Protein AF-A0A971UWF4-F1 (afdb_monomer)

Sequence (155 aa):
MIIDKKTGDIIFSEGQVIKAGMTIDEIKASRVMEFISDGQEEKMDHAFYYLQLVVPNAYGHKVFIALHMYDGIVSSVSMTLGDYYDFYDKGSFNAEEYKRLVTLQRDFLSKVLQEYAVPDETHYDWGHIQMRVDYRDMEELEIIIDYYLEHLYGE

Foldseek 3Di:
DAADQAFRWQADPVGWIDGQFDFLVNCVVTPVVVQFDPPLNVQSVDQFHWTWGWDQDPVRWTKTKTFGDDPRTRFKIKIATVLLVVQVVVVDDDLVSLVVRLVVLQVVVCVRHVHPGDPQWDDGPFFIKHFDADSPPSPDGIIMTGGPVCVVPDD

Mean predicted aligned error: 5.52 Å

Radius of gyration: 15.54 Å; Cα contacts (8 Å, |Δi|>4): 273; chains: 1; bounding box: 40×33×37 Å

Solvent-accessible surface area (backbone atoms only — not comparable to full-atom values): 8787 Å² total; per-residue (Å²): 95,37,43,42,85,86,61,60,25,39,38,41,85,89,68,35,62,52,52,62,60,38,35,54,69,57,44,73,74,35,67,52,55,80,38,52,46,90,79,44,69,74,44,76,80,43,94,77,32,66,42,54,30,67,42,79,44,102,82,76,45,42,34,40,33,33,42,33,38,56,97,58,22,38,38,31,37,39,41,30,54,41,72,55,54,60,48,58,75,65,73,66,91,48,73,69,61,51,52,53,50,53,51,52,52,50,55,49,51,11,57,27,59,72,42,96,72,67,66,58,65,46,80,52,95,52,26,40,37,38,52,48,74,37,86,86,80,67,80,44,71,38,37,39,37,41,46,45,63,66,80,76,68,60,132

Structure (mmCIF, N/CA/C/O backbone):
data_AF-A0A971UWF4-F1
#
_entry.id   AF-A0A971UWF4-F1
#
loop_
_atom_site.group_PDB
_atom_site.id
_atom_site.type_symbol
_atom_site.label_atom_id
_atom_site.label_alt_id
_atom_site.label_comp_id
_atom_site.label_asym_id
_atom_site.label_entity_id
_atom_site.label_seq_id
_atom_site.pdbx_PDB_ins_code
_atom_site.Cartn_x
_atom_site.Cartn_y
_atom_site.Cartn_z
_atom_site.occupancy
_atom_site.B_iso_or_equiv
_atom_site.auth_seq_id
_atom_site.auth_comp_id
_atom_site.auth_asym_id
_atom_site.auth_atom_id
_atom_site.pdbx_PDB_model_num
ATOM 1 N N . MET A 1 1 ? 6.826 3.464 8.244 1.00 89.19 1 MET A N 1
ATOM 2 C CA . MET A 1 1 ? 5.523 2.822 8.006 1.00 89.19 1 MET A CA 1
ATOM 3 C C . MET A 1 1 ? 5.658 1.348 8.323 1.00 89.19 1 MET A C 1
ATOM 5 O O . MET A 1 1 ? 6.682 0.779 7.957 1.00 89.19 1 MET A O 1
ATOM 9 N N . ILE A 1 2 ? 4.676 0.773 9.007 1.00 93.75 2 ILE A N 1
ATOM 10 C CA . ILE A 1 2 ? 4.571 -0.659 9.297 1.00 93.75 2 ILE A CA 1
ATOM 11 C C . ILE A 1 2 ? 3.117 -1.113 9.129 1.00 93.75 2 ILE A C 1
ATOM 13 O O . ILE A 1 2 ? 2.215 -0.280 9.198 1.00 93.75 2 ILE A O 1
ATOM 17 N N . ILE A 1 3 ? 2.903 -2.412 8.939 1.00 94.75 3 ILE A N 1
ATOM 18 C CA . ILE A 1 3 ? 1.584 -3.050 8.958 1.00 94.75 3 ILE A CA 1
ATOM 19 C C . ILE A 1 3 ? 1.496 -3.901 10.225 1.00 94.75 3 ILE A C 1
ATOM 21 O O . ILE A 1 3 ? 2.362 -4.751 10.466 1.00 94.75 3 ILE A O 1
ATOM 25 N N . ASP A 1 4 ? 0.477 -3.677 11.051 1.00 95.12 4 ASP A N 1
ATOM 26 C CA . ASP A 1 4 ? 0.204 -4.547 12.192 1.00 95.12 4 ASP A CA 1
ATOM 27 C C . ASP A 1 4 ? -0.399 -5.865 11.690 1.00 95.12 4 ASP A C 1
ATOM 29 O O . ASP A 1 4 ? -1.520 -5.920 11.191 1.00 95.12 4 ASP A O 1
ATOM 33 N N . LYS A 1 5 ? 0.347 -6.960 11.844 1.00 92.94 5 LYS A N 1
ATOM 34 C CA . LYS A 1 5 ? -0.061 -8.292 11.377 1.00 92.94 5 LYS A CA 1
ATOM 35 C C . LYS A 1 5 ? -1.297 -8.849 12.089 1.00 92.94 5 LYS A C 1
ATOM 37 O O . LYS A 1 5 ? -1.887 -9.803 11.589 1.00 92.94 5 LYS A O 1
ATOM 42 N N . LYS A 1 6 ? -1.679 -8.312 13.249 1.00 92.25 6 LYS A N 1
ATOM 43 C CA . LYS A 1 6 ? -2.862 -8.759 13.998 1.00 92.25 6 LYS A CA 1
ATOM 44 C C . LYS A 1 6 ? -4.134 -8.053 13.559 1.00 92.25 6 LYS A C 1
ATOM 46 O O . LYS A 1 6 ? -5.190 -8.670 13.626 1.00 92.25 6 LYS A O 1
ATOM 51 N N . THR A 1 7 ? -4.042 -6.786 13.165 1.00 92.88 7 THR A N 1
ATOM 52 C CA . THR A 1 7 ? -5.223 -5.958 12.872 1.00 92.88 7 THR A CA 1
ATOM 53 C C . THR A 1 7 ? -5.344 -5.568 11.404 1.00 92.88 7 THR A C 1
ATOM 55 O O . THR A 1 7 ? -6.442 -5.260 10.961 1.00 92.88 7 THR A O 1
ATOM 58 N N . GLY A 1 8 ? -4.247 -5.591 10.645 1.00 93.12 8 GLY A N 1
ATOM 59 C CA . GLY A 1 8 ? -4.197 -5.073 9.278 1.00 93.12 8 GLY A CA 1
ATOM 60 C C . GLY A 1 8 ? -4.051 -3.553 9.203 1.00 93.12 8 GLY A C 1
ATOM 61 O O . GLY A 1 8 ? -4.131 -2.988 8.111 1.00 93.12 8 GLY A O 1
ATOM 62 N N . ASP A 1 9 ? -3.819 -2.891 10.340 1.00 95.06 9 ASP A N 1
ATOM 63 C CA . ASP A 1 9 ? -3.643 -1.444 10.401 1.00 95.06 9 ASP A CA 1
ATOM 64 C C . ASP A 1 9 ? -2.303 -1.024 9.791 1.00 95.06 9 ASP A C 1
ATOM 66 O O . ASP A 1 9 ? -1.256 -1.621 10.057 1.00 95.06 9 ASP A O 1
ATOM 70 N N . ILE A 1 10 ? -2.318 0.067 9.028 1.00 94.69 10 ILE A N 1
ATOM 71 C CA . ILE A 1 10 ? -1.116 0.694 8.476 1.00 94.69 10 ILE A CA 1
ATOM 72 C C . ILE A 1 10 ? -0.735 1.869 9.371 1.00 94.69 10 ILE A C 1
ATOM 74 O O . ILE A 1 10 ? -1.478 2.842 9.495 1.00 94.69 10 ILE A O 1
ATOM 78 N N . ILE A 1 11 ? 0.444 1.790 9.984 1.00 94.12 11 ILE A N 1
ATOM 79 C CA . ILE A 1 11 ? 0.933 2.755 10.972 1.00 94.12 11 ILE A CA 1
ATOM 80 C C . ILE A 1 11 ? 2.100 3.546 10.373 1.00 94.12 11 ILE A C 1
ATOM 82 O O . ILE A 1 11 ? 3.132 2.986 9.980 1.00 94.12 11 ILE A O 1
ATOM 86 N N . PHE A 1 12 ? 1.963 4.8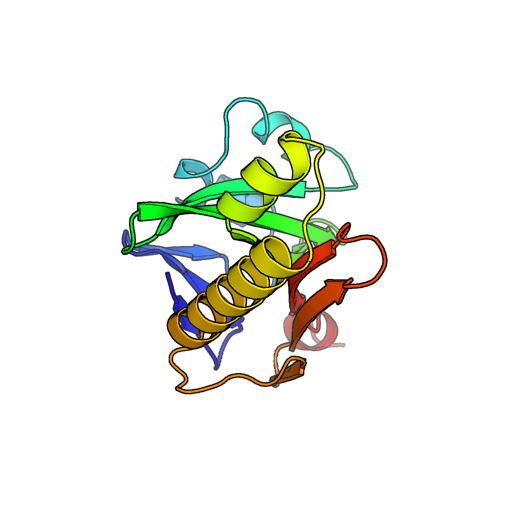68 10.321 1.00 91.25 12 PHE A N 1
ATOM 87 C CA . PHE A 1 12 ? 2.987 5.789 9.826 1.00 91.25 12 PHE A CA 1
ATOM 88 C C . PHE A 1 12 ? 3.931 6.247 10.946 1.00 91.25 12 PHE A C 1
ATOM 90 O O . PHE A 1 12 ? 3.631 6.114 12.130 1.00 91.25 12 PHE A O 1
ATOM 97 N N . SER A 1 13 ? 5.108 6.771 10.582 1.00 85.38 13 SER A N 1
ATOM 98 C CA . SER A 1 13 ? 6.152 7.138 11.557 1.00 85.38 13 SER A CA 1
ATOM 99 C C . SER A 1 13 ? 5.731 8.249 12.519 1.00 85.38 13 SER A C 1
ATOM 101 O O . SER A 1 13 ? 6.131 8.219 13.676 1.00 85.38 13 SER A O 1
ATOM 103 N N . GLU A 1 14 ? 4.889 9.180 12.066 1.00 86.31 14 GLU A N 1
ATOM 104 C CA . GLU A 1 14 ? 4.399 10.308 12.873 1.00 86.31 14 GLU A CA 1
ATOM 105 C C . GLU A 1 14 ? 3.095 9.976 13.630 1.00 86.31 14 GLU A C 1
ATOM 107 O O . GLU A 1 14 ? 2.419 10.865 14.160 1.00 86.31 14 GLU A O 1
ATOM 112 N N . GLY A 1 15 ? 2.734 8.687 13.695 1.00 86.62 15 GLY A N 1
ATOM 113 C CA . GLY A 1 15 ? 1.620 8.168 14.488 1.00 86.62 15 GLY A CA 1
ATOM 114 C C . GLY A 1 15 ? 0.245 8.228 13.819 1.00 86.62 15 GLY A C 1
ATOM 115 O O . GLY A 1 15 ? -0.745 7.903 14.470 1.00 86.62 15 GLY A O 1
ATOM 116 N N . GLN A 1 16 ? 0.146 8.630 12.548 1.00 92.38 16 GLN A N 1
ATOM 117 C CA . GLN A 1 16 ? -1.080 8.439 11.770 1.00 92.38 16 GLN A CA 1
ATOM 118 C C . GLN A 1 16 ? -1.328 6.941 11.560 1.00 92.38 16 GLN A C 1
ATOM 120 O O . GLN A 1 16 ? -0.382 6.159 11.427 1.00 92.38 16 GLN A O 1
ATOM 125 N N . VAL A 1 17 ? -2.599 6.548 11.506 1.00 94.00 17 VAL A N 1
ATOM 126 C CA . VAL A 1 17 ? -3.006 5.150 11.344 1.00 94.00 17 VAL A CA 1
ATOM 127 C C . VAL A 1 17 ? -4.163 5.077 10.360 1.00 94.00 17 VAL A C 1
ATOM 129 O O . VAL A 1 17 ? -5.157 5.778 10.543 1.00 94.00 17 VAL A O 1
ATOM 132 N N . ILE A 1 18 ? -4.038 4.214 9.355 1.00 92.25 18 ILE A N 1
ATOM 133 C CA . ILE A 1 18 ? -5.163 3.759 8.533 1.00 92.25 18 ILE A CA 1
ATOM 134 C C . ILE A 1 18 ? -5.594 2.424 9.114 1.00 92.25 18 ILE A C 1
ATOM 136 O O . ILE A 1 18 ? -4.821 1.466 9.088 1.00 92.25 18 ILE A O 1
ATOM 140 N N . LYS A 1 19 ? -6.796 2.382 9.681 1.00 91.88 19 LYS A N 1
ATOM 141 C CA . LYS A 1 19 ? -7.319 1.151 10.269 1.00 91.88 19 LYS A CA 1
ATOM 142 C C . LYS A 1 19 ? -7.904 0.239 9.197 1.00 91.88 19 LYS A C 1
ATOM 144 O O . LYS A 1 19 ? -8.484 0.731 8.226 1.00 91.88 19 LYS A O 1
ATOM 149 N N . ALA A 1 20 ? -7.813 -1.070 9.397 1.00 87.38 20 ALA A N 1
ATOM 150 C CA . ALA A 1 20 ? -8.605 -2.005 8.602 1.00 87.38 20 ALA A CA 1
ATOM 151 C C . ALA A 1 20 ? -10.103 -1.688 8.781 1.00 87.38 20 ALA A C 1
ATOM 153 O O . ALA A 1 20 ? -10.579 -1.561 9.910 1.00 87.38 20 ALA A O 1
ATOM 154 N N . GLY A 1 21 ? -10.836 -1.502 7.679 1.00 85.88 21 GLY A N 1
ATOM 155 C CA . GLY A 1 21 ? -12.252 -1.117 7.727 1.00 85.88 21 GLY A CA 1
ATOM 156 C C . GLY A 1 21 ? -12.526 0.317 8.191 1.00 85.88 21 GLY A C 1
ATOM 157 O O . GLY A 1 21 ? -13.637 0.611 8.621 1.00 85.88 21 GLY A O 1
ATOM 158 N N . MET A 1 22 ? -11.542 1.218 8.132 1.00 90.44 22 MET A N 1
ATOM 159 C CA . MET A 1 22 ? -11.763 2.629 8.457 1.00 90.44 22 MET A CA 1
ATOM 160 C C . MET A 1 22 ? -12.808 3.250 7.520 1.00 90.44 22 MET A C 1
ATOM 162 O O . MET A 1 22 ? -12.755 3.058 6.304 1.00 90.44 22 MET A O 1
ATOM 166 N N . THR A 1 23 ? -13.746 4.010 8.073 1.00 88.75 23 THR A N 1
ATOM 167 C CA . TH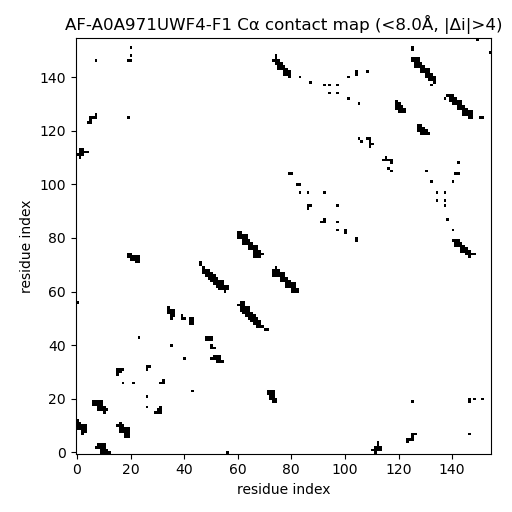R A 1 23 ? -14.772 4.723 7.298 1.00 88.75 23 THR A CA 1
ATOM 168 C C . THR A 1 23 ? -14.248 6.044 6.727 1.00 88.75 23 THR A C 1
ATOM 170 O O . THR A 1 23 ? -13.289 6.622 7.244 1.00 88.75 23 THR A O 1
ATOM 173 N N . ILE A 1 24 ? -14.906 6.577 5.692 1.00 85.44 24 ILE A N 1
ATOM 174 C CA . ILE A 1 24 ? -14.609 7.916 5.143 1.00 85.44 24 ILE A CA 1
ATOM 175 C C . ILE A 1 24 ? -14.643 8.994 6.231 1.00 85.44 24 ILE A C 1
ATOM 177 O O . ILE A 1 24 ? -13.743 9.832 6.288 1.00 85.44 24 ILE A O 1
ATOM 181 N N . ASP A 1 25 ? -15.656 8.975 7.096 1.00 87.31 25 ASP A N 1
ATOM 182 C CA . ASP A 1 25 ? -15.810 9.975 8.155 1.00 87.31 25 ASP A CA 1
ATOM 183 C C . ASP A 1 25 ? -14.675 9.887 9.178 1.00 87.31 25 ASP A C 1
ATOM 185 O O . ASP A 1 25 ? -14.133 10.910 9.603 1.00 87.31 25 ASP A O 1
ATOM 189 N N . GLU A 1 26 ? -14.249 8.671 9.527 1.00 91.44 26 GLU A N 1
ATOM 190 C CA . GLU A 1 26 ? -13.073 8.475 10.369 1.00 91.44 26 GLU A CA 1
ATOM 191 C C . GLU A 1 26 ? -11.801 8.970 9.684 1.00 91.44 26 GLU A C 1
ATOM 193 O O . GLU A 1 26 ? -10.976 9.596 10.349 1.00 91.44 26 GLU A O 1
ATOM 198 N N . ILE A 1 27 ? -11.631 8.737 8.375 1.00 89.44 27 ILE A N 1
ATOM 199 C CA . ILE A 1 27 ? -10.479 9.255 7.620 1.00 89.44 27 ILE A CA 1
ATOM 200 C C . ILE A 1 27 ? -10.472 10.781 7.686 1.00 89.44 27 ILE A C 1
ATOM 202 O O . ILE A 1 27 ? -9.462 11.341 8.116 1.00 89.44 27 ILE A O 1
ATOM 206 N N . LYS A 1 28 ? -11.600 11.430 7.359 1.00 86.94 28 LYS A N 1
ATOM 207 C CA . LYS A 1 28 ? -11.784 12.894 7.397 1.00 86.94 28 LYS A CA 1
ATOM 208 C C . LYS A 1 28 ? -11.498 13.489 8.778 1.00 86.94 28 LYS A C 1
ATOM 210 O O . LYS A 1 28 ? -10.972 14.595 8.875 1.00 86.94 28 LYS A O 1
ATOM 215 N N . ALA A 1 29 ? -11.811 12.759 9.847 1.00 90.81 29 ALA A N 1
ATOM 216 C CA . ALA A 1 29 ? -11.551 13.175 11.224 1.00 90.81 29 ALA A CA 1
ATOM 217 C C . ALA A 1 29 ? -10.136 12.830 11.732 1.00 90.81 29 ALA A C 1
ATOM 219 O O . ALA A 1 29 ? -9.772 13.205 12.850 1.00 90.81 29 ALA A O 1
ATOM 220 N N . SER A 1 30 ? -9.340 12.094 10.954 1.00 91.31 30 SER A N 1
ATOM 221 C CA . SER A 1 30 ? -8.026 11.606 11.365 1.00 91.31 30 SER A CA 1
ATOM 222 C C . SER A 1 30 ? -6.880 12.456 10.826 1.00 91.31 30 SER A C 1
ATOM 224 O O . SER A 1 30 ? -7.005 13.230 9.880 1.00 91.31 30 SER A O 1
ATOM 226 N N . ARG A 1 31 ? -5.691 12.215 11.381 1.00 91.62 31 ARG A N 1
ATOM 227 C CA . ARG A 1 31 ? -4.442 12.785 10.871 1.00 91.62 31 ARG A CA 1
ATOM 228 C C . ARG A 1 31 ? -3.990 12.184 9.532 1.00 91.62 31 ARG A C 1
ATOM 230 O O . ARG A 1 31 ? -3.021 12.675 8.972 1.00 91.62 31 ARG A O 1
ATOM 237 N N . VAL A 1 32 ? -4.662 11.155 8.995 1.00 88.81 32 VAL A N 1
ATOM 238 C CA . VAL A 1 32 ? -4.366 10.615 7.648 1.00 88.81 32 VAL A CA 1
ATOM 239 C C . VAL A 1 32 ? -4.595 11.678 6.568 1.00 88.81 32 VAL A C 1
ATOM 241 O O . VAL A 1 32 ? -3.882 11.677 5.566 1.00 88.81 32 VAL A O 1
ATOM 244 N N . MET A 1 33 ? -5.503 12.635 6.810 1.00 86.81 33 MET A N 1
ATOM 245 C CA . MET A 1 33 ? -5.733 13.789 5.932 1.00 86.81 33 MET A CA 1
ATOM 246 C C . MET A 1 33 ? -4.458 14.604 5.661 1.00 86.81 33 MET A C 1
ATOM 248 O O . MET A 1 33 ? -4.334 15.191 4.596 1.00 86.81 33 MET A O 1
ATOM 252 N N . GLU A 1 34 ? -3.473 14.587 6.570 1.00 87.12 34 GLU A N 1
ATOM 253 C CA . GLU A 1 34 ? -2.181 15.273 6.393 1.00 87.12 34 GLU A CA 1
ATOM 254 C C . GLU A 1 34 ? -1.373 14.739 5.190 1.00 87.12 34 GLU A C 1
ATOM 256 O O . GLU A 1 34 ? -0.466 15.417 4.713 1.00 87.12 34 GLU A O 1
ATOM 261 N N . PHE A 1 35 ? -1.671 13.525 4.709 1.00 82.88 35 PHE A N 1
ATOM 262 C CA . PHE A 1 35 ? -0.983 12.895 3.576 1.00 82.88 35 PHE A CA 1
ATOM 263 C C . PHE A 1 35 ? -1.739 12.998 2.249 1.00 82.88 35 PHE A C 1
ATOM 265 O O . PHE A 1 35 ? -1.216 12.565 1.216 1.00 82.88 35 PHE A O 1
ATOM 272 N N . ILE A 1 36 ? -2.966 13.516 2.268 1.00 79.31 36 ILE A N 1
ATOM 273 C CA . ILE A 1 36 ? -3.794 13.623 1.073 1.00 79.31 36 ILE A CA 1
ATOM 274 C C . ILE A 1 36 ? -3.215 14.698 0.163 1.00 79.31 36 ILE A C 1
ATOM 276 O O . ILE A 1 36 ? -2.916 15.806 0.593 1.00 79.31 36 ILE A O 1
ATOM 280 N N . SER A 1 37 ? -3.042 14.356 -1.113 1.00 70.31 37 SER A N 1
ATOM 281 C CA . SER A 1 37 ? -2.589 15.331 -2.106 1.00 70.31 37 SER A CA 1
ATOM 282 C C . SER A 1 37 ? -3.686 16.359 -2.396 1.00 70.31 37 SER A C 1
ATOM 284 O O . SER A 1 37 ? -4.856 15.989 -2.518 1.00 70.31 37 SER A O 1
ATOM 286 N N . ASP A 1 38 ? -3.304 17.625 -2.577 1.00 70.44 38 ASP A N 1
ATOM 287 C CA . ASP A 1 38 ? -4.218 18.720 -2.923 1.00 70.44 38 ASP A CA 1
ATOM 288 C C . ASP A 1 38 ? -5.192 18.320 -4.053 1.00 70.44 38 ASP A C 1
ATOM 290 O O . ASP A 1 38 ? -4.791 17.787 -5.092 1.00 70.44 38 ASP A O 1
ATOM 294 N N . GLY A 1 39 ? -6.492 18.558 -3.845 1.00 69.94 39 GLY A N 1
ATOM 295 C CA . GLY A 1 39 ? -7.556 18.240 -4.808 1.00 69.94 39 GLY A CA 1
ATOM 296 C C . GLY A 1 39 ? -8.039 16.780 -4.815 1.00 69.94 39 GLY A C 1
ATOM 297 O O . GLY A 1 39 ? -8.980 16.460 -5.539 1.00 69.94 39 GLY A O 1
ATOM 298 N N . GLN A 1 40 ? -7.452 15.881 -4.015 1.00 72.94 40 GLN A N 1
ATOM 299 C CA . GLN A 1 40 ? -7.993 14.524 -3.816 1.00 72.94 40 GLN A CA 1
ATOM 300 C C . GLN A 1 40 ? -9.130 14.492 -2.780 1.00 72.94 40 GLN A C 1
ATOM 302 O O . GLN A 1 40 ? -9.936 13.566 -2.799 1.00 72.94 40 GLN A O 1
ATOM 307 N N . GLU A 1 41 ? -9.241 15.508 -1.919 1.00 70.56 41 GLU A N 1
ATOM 308 C CA . GLU A 1 41 ? -10.314 15.625 -0.918 1.00 70.56 41 GLU A CA 1
ATOM 309 C C . GLU A 1 41 ? -11.707 15.646 -1.565 1.00 70.56 41 GLU A C 1
ATOM 311 O O . GLU A 1 41 ? -12.620 14.979 -1.089 1.00 70.56 41 GLU A O 1
ATOM 316 N N . GLU A 1 42 ? -11.856 16.325 -2.707 1.00 67.56 42 GLU A N 1
ATOM 317 C CA . GLU A 1 42 ? -13.118 16.397 -3.463 1.00 67.56 42 GLU A CA 1
ATOM 318 C C . GLU A 1 42 ? -13.546 15.029 -4.014 1.00 67.56 42 GLU A C 1
ATOM 320 O O . GLU A 1 42 ? -14.729 14.770 -4.236 1.00 67.56 42 GLU A O 1
ATOM 325 N N . LYS A 1 43 ? -12.590 14.111 -4.202 1.00 67.50 43 LYS A N 1
ATOM 326 C CA . LYS A 1 43 ? -12.886 12.750 -4.650 1.00 67.50 43 LYS A CA 1
ATOM 327 C C . LYS A 1 43 ? -13.443 11.878 -3.535 1.00 67.50 43 LYS A C 1
ATOM 329 O O . LYS A 1 43 ? -14.058 10.872 -3.863 1.00 67.50 43 LYS A O 1
ATOM 334 N N . MET A 1 44 ? -13.291 12.272 -2.264 1.00 66.31 44 MET A N 1
ATOM 335 C CA . MET A 1 44 ? -13.836 11.569 -1.093 1.00 66.31 44 MET A CA 1
ATOM 336 C C . MET A 1 44 ? -15.361 11.674 -0.950 1.00 66.31 44 MET A C 1
ATOM 338 O O . MET A 1 44 ? -15.911 11.027 -0.061 1.00 66.31 44 MET A O 1
ATOM 342 N N . ASP A 1 45 ? -16.049 12.365 -1.872 1.00 63.53 45 ASP A N 1
ATOM 343 C CA . ASP A 1 45 ? -17.519 12.383 -1.967 1.00 63.53 45 ASP A CA 1
ATOM 344 C C . ASP A 1 45 ? -18.121 11.640 -3.206 1.00 63.53 45 ASP A C 1
ATOM 346 O O . ASP A 1 45 ? -19.342 11.622 -3.383 1.00 63.53 45 ASP A O 1
ATOM 350 N N . HIS A 1 46 ? -17.310 10.992 -4.066 1.00 60.06 46 HIS A N 1
ATOM 351 C CA . HIS A 1 46 ? -17.732 10.154 -5.209 1.00 60.06 46 HIS A CA 1
ATOM 352 C C . HIS A 1 46 ? -17.573 8.617 -5.057 1.00 60.06 46 HIS A C 1
ATOM 354 O O . HIS A 1 46 ? -16.485 8.112 -4.836 1.00 60.06 46 HIS A O 1
ATOM 360 N N . ALA A 1 47 ? -18.629 7.849 -5.364 1.00 46.50 47 ALA A N 1
ATOM 361 C CA . ALA A 1 47 ? -18.819 6.400 -5.117 1.00 46.50 47 ALA A CA 1
ATOM 362 C C . ALA A 1 47 ? -17.707 5.375 -5.487 1.00 46.50 47 ALA A C 1
ATOM 364 O O . ALA A 1 47 ? -17.813 4.225 -5.072 1.00 46.50 47 ALA A O 1
ATOM 365 N N . PHE A 1 48 ? -16.669 5.739 -6.245 1.00 50.22 48 PHE A N 1
ATOM 366 C CA . PHE A 1 48 ? -15.480 4.906 -6.484 1.00 50.22 48 PHE A CA 1
ATOM 367 C C . PHE A 1 48 ? -14.257 5.657 -5.961 1.00 50.22 48 PHE A C 1
ATOM 369 O O . PHE A 1 48 ? -13.607 6.419 -6.679 1.00 50.22 48 PHE A O 1
ATOM 376 N N . TYR A 1 49 ? -13.993 5.476 -4.673 1.00 61.56 49 TYR A N 1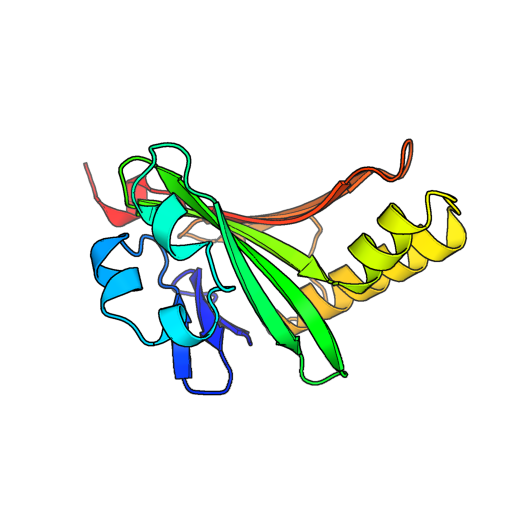
ATOM 377 C CA . TYR A 1 49 ? -12.975 6.222 -3.953 1.00 61.56 49 TYR A CA 1
ATOM 378 C C . TYR A 1 49 ? -11.595 5.620 -4.192 1.00 61.56 49 TYR A C 1
ATOM 380 O O . TYR A 1 49 ? -11.376 4.439 -3.932 1.00 61.56 49 TYR A O 1
ATOM 388 N N . TYR A 1 50 ? -10.679 6.455 -4.677 1.00 64.25 50 TYR A N 1
ATOM 389 C CA . TYR A 1 50 ? -9.239 6.247 -4.615 1.00 64.25 50 TYR A CA 1
ATOM 390 C C . TYR A 1 50 ? -8.655 7.476 -3.932 1.00 64.25 50 TYR A C 1
ATOM 392 O O . TYR A 1 50 ? -8.780 8.590 -4.447 1.00 64.25 50 TYR A O 1
ATOM 400 N N . LEU A 1 51 ? -8.039 7.278 -2.771 1.00 65.19 51 LEU A N 1
ATOM 401 C CA . LEU A 1 51 ? -7.295 8.327 -2.087 1.00 65.19 51 LEU A CA 1
ATOM 402 C C . LEU A 1 51 ? -5.800 8.098 -2.266 1.00 65.19 51 LEU A C 1
ATOM 404 O O . LEU A 1 51 ? -5.306 7.067 -1.819 1.00 65.19 51 LEU A O 1
ATOM 408 N N . GLN A 1 52 ? -5.104 9.060 -2.879 1.00 69.25 52 GLN A N 1
ATOM 409 C CA . GLN A 1 52 ? -3.656 9.001 -3.080 1.00 69.25 52 GLN A CA 1
ATOM 410 C C . GLN A 1 52 ? -2.905 9.662 -1.929 1.00 69.25 52 GLN A C 1
ATOM 412 O O . GLN A 1 52 ? -3.015 10.876 -1.727 1.00 69.25 52 GLN A O 1
ATOM 417 N N . LEU A 1 53 ? -2.088 8.883 -1.229 1.00 70.12 53 LEU A N 1
ATOM 418 C CA . LEU A 1 53 ? -1.154 9.384 -0.224 1.00 70.12 53 LEU A CA 1
ATOM 419 C C . LEU A 1 53 ? 0.263 9.289 -0.774 1.00 70.12 53 LEU A C 1
ATOM 421 O O . LEU A 1 53 ? 0.630 8.256 -1.332 1.00 70.12 53 LEU A O 1
ATOM 425 N N . VAL A 1 54 ? 1.061 10.343 -0.597 1.00 73.62 54 VAL A N 1
ATOM 426 C CA . VAL A 1 54 ? 2.481 10.344 -0.973 1.00 73.62 54 VAL A CA 1
ATOM 427 C C . VAL A 1 54 ? 3.318 10.434 0.288 1.00 73.62 54 VAL A C 1
ATOM 429 O O . VAL A 1 54 ? 3.422 11.491 0.906 1.00 73.62 54 VAL A O 1
ATOM 432 N N . VAL A 1 55 ? 3.933 9.318 0.667 1.00 74.56 55 VAL A N 1
ATOM 433 C CA . VAL A 1 55 ? 4.683 9.224 1.923 1.00 74.56 55 VAL A CA 1
ATOM 434 C C . VAL A 1 55 ? 6.166 9.016 1.629 1.00 74.56 55 VAL A C 1
ATOM 436 O O . VAL A 1 55 ? 6.510 8.075 0.909 1.00 74.56 55 VAL A O 1
ATOM 439 N N . PRO A 1 56 ? 7.076 9.847 2.169 1.00 68.31 56 PRO A N 1
ATOM 440 C CA . PRO A 1 56 ? 8.498 9.548 2.107 1.00 68.31 56 PRO A CA 1
ATOM 441 C C . PRO A 1 56 ? 8.787 8.320 2.978 1.00 68.31 56 PRO A C 1
ATOM 443 O O . PRO A 1 56 ? 8.451 8.287 4.163 1.00 68.31 56 PRO A O 1
ATOM 446 N N . ASN A 1 57 ? 9.417 7.293 2.413 1.00 71.12 57 ASN A N 1
ATOM 447 C CA . ASN A 1 57 ? 9.925 6.185 3.210 1.00 71.12 57 ASN A CA 1
ATOM 448 C C . ASN A 1 57 ? 11.307 6.524 3.799 1.00 71.12 57 ASN A C 1
ATOM 450 O O . ASN A 1 57 ? 11.993 7.4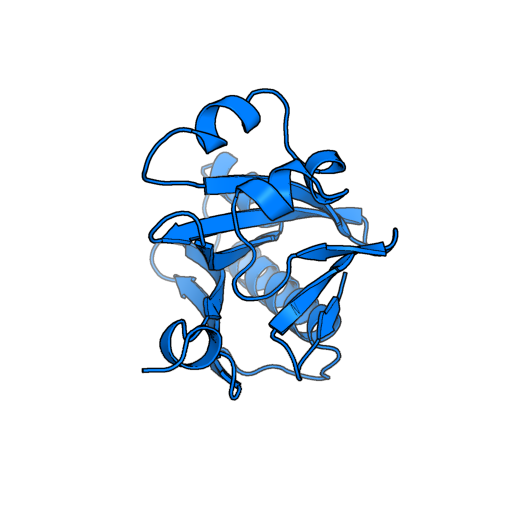46 3.358 1.00 71.12 57 ASN A O 1
ATOM 454 N N . ALA A 1 58 ? 11.742 5.745 4.795 1.00 62.94 58 ALA A N 1
ATOM 455 C CA . ALA A 1 58 ? 13.016 5.952 5.497 1.00 62.94 58 ALA A CA 1
ATOM 456 C C . ALA A 1 58 ? 14.267 5.829 4.600 1.00 62.94 58 ALA A C 1
ATOM 458 O O . ALA A 1 58 ? 15.378 6.094 5.052 1.00 62.94 58 ALA A O 1
ATOM 459 N N . TYR A 1 59 ? 14.091 5.417 3.345 1.00 67.94 59 TYR A N 1
ATOM 460 C CA . TYR A 1 59 ? 15.144 5.228 2.353 1.00 67.94 59 TYR A CA 1
ATOM 461 C C . TYR A 1 59 ? 15.080 6.276 1.229 1.00 67.94 59 TYR A C 1
ATOM 463 O O . TYR A 1 59 ? 15.822 6.171 0.260 1.00 67.94 59 TYR A O 1
ATOM 471 N N . GLY A 1 60 ? 14.228 7.301 1.363 1.00 74.19 60 GLY A N 1
ATOM 472 C CA . GLY A 1 60 ? 14.133 8.420 0.423 1.00 74.19 60 GLY A CA 1
ATOM 473 C C . GLY A 1 60 ? 13.228 8.182 -0.788 1.00 74.19 60 GLY A C 1
ATOM 474 O O . GLY A 1 60 ? 13.132 9.069 -1.633 1.00 74.19 60 GLY A O 1
ATOM 475 N N . HIS A 1 61 ? 12.539 7.041 -0.872 1.00 81.19 61 HIS A N 1
ATOM 476 C CA . HIS A 1 61 ? 11.559 6.793 -1.933 1.00 81.19 61 HIS A CA 1
ATOM 477 C C . HIS A 1 61 ? 10.193 7.355 -1.551 1.00 81.19 61 HIS A C 1
ATOM 479 O O . HIS A 1 61 ? 9.820 7.388 -0.375 1.00 81.19 61 HIS A O 1
ATOM 485 N N . LYS A 1 62 ? 9.412 7.740 -2.558 1.00 86.88 62 LYS A N 1
ATOM 486 C CA . LYS A 1 62 ? 7.989 8.039 -2.383 1.00 86.88 62 LYS A CA 1
ATOM 487 C C . LYS A 1 62 ? 7.210 6.728 -2.367 1.00 86.88 62 LYS A C 1
ATOM 489 O O . LYS A 1 62 ? 7.494 5.842 -3.163 1.00 86.88 62 LYS A O 1
ATOM 494 N N . VAL A 1 63 ? 6.230 6.604 -1.487 1.00 89.56 63 VAL A N 1
ATOM 495 C CA . VAL A 1 63 ? 5.235 5.529 -1.517 1.00 89.56 63 VAL A CA 1
ATOM 496 C C . VAL A 1 63 ? 3.917 6.166 -1.901 1.00 89.56 63 VAL A C 1
ATOM 498 O O . VAL A 1 63 ? 3.474 7.094 -1.225 1.00 89.56 63 VAL A O 1
ATOM 501 N N . PHE A 1 64 ? 3.314 5.672 -2.972 1.00 89.06 64 PHE A N 1
ATOM 502 C CA . PHE A 1 64 ? 1.958 6.009 -3.359 1.00 89.06 64 PHE A CA 1
ATOM 503 C C . PHE A 1 64 ? 1.017 4.980 -2.757 1.00 89.06 64 PHE A C 1
ATOM 505 O O . PHE A 1 64 ? 1.183 3.788 -3.008 1.00 89.06 64 PHE A O 1
ATOM 512 N N . ILE A 1 65 ? 0.069 5.441 -1.948 1.00 90.19 65 ILE A N 1
ATOM 513 C CA . ILE A 1 65 ? -0.936 4.594 -1.304 1.00 90.19 65 ILE A CA 1
ATOM 514 C C . ILE A 1 65 ? -2.298 4.969 -1.853 1.00 90.19 65 ILE A C 1
ATOM 516 O O . ILE A 1 65 ? -2.602 6.153 -1.949 1.00 90.19 65 ILE A O 1
ATOM 520 N N . ALA A 1 66 ? -3.083 3.958 -2.178 1.00 88.94 66 ALA A N 1
ATOM 521 C CA . ALA A 1 66 ? -4.427 4.025 -2.702 1.00 88.94 66 ALA A CA 1
ATOM 522 C C . ALA A 1 66 ? -5.405 3.455 -1.683 1.00 88.94 66 ALA A C 1
ATOM 524 O O . ALA A 1 66 ? -5.275 2.287 -1.331 1.00 88.94 66 ALA A O 1
ATOM 525 N N . LEU A 1 67 ? -6.394 4.221 -1.230 1.00 88.94 67 LEU A N 1
ATOM 526 C CA . LEU A 1 67 ? -7.492 3.651 -0.439 1.00 88.94 67 LEU A CA 1
ATOM 527 C C . LEU A 1 67 ? -8.683 3.370 -1.340 1.00 88.94 67 LEU A C 1
ATOM 529 O O . LEU A 1 67 ? -9.284 4.311 -1.852 1.00 88.94 67 LEU A O 1
ATOM 533 N N . HIS A 1 68 ? -9.011 2.092 -1.500 1.00 87.56 68 HIS A N 1
ATOM 534 C CA . HIS A 1 68 ? -10.201 1.627 -2.195 1.00 87.56 68 HIS A CA 1
ATOM 535 C C . HIS A 1 68 ? -11.305 1.390 -1.177 1.00 87.56 68 HIS A C 1
ATOM 537 O O . HIS A 1 68 ? -11.099 0.709 -0.166 1.00 87.56 68 HIS A O 1
ATOM 543 N N . MET A 1 69 ? -12.476 1.958 -1.444 1.00 82.69 69 MET A N 1
ATOM 544 C CA . MET A 1 69 ? -13.594 1.892 -0.514 1.00 82.69 69 MET A CA 1
ATOM 545 C C . MET A 1 69 ? -14.815 1.246 -1.151 1.00 82.69 69 MET A C 1
ATOM 547 O O . MET A 1 69 ? -15.154 1.531 -2.300 1.00 82.69 69 MET A O 1
ATOM 551 N N . TYR A 1 7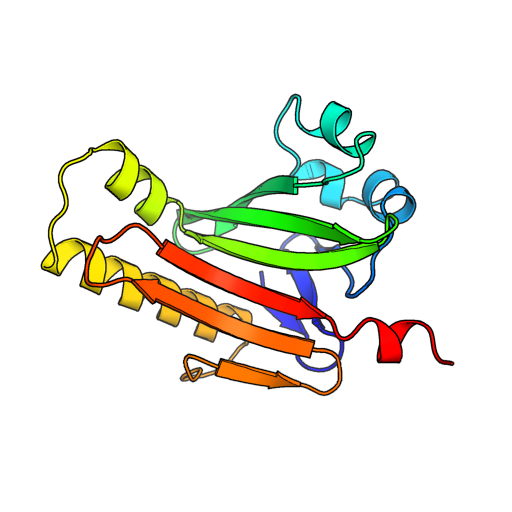0 ? -15.499 0.427 -0.363 1.00 81.00 70 TYR A N 1
ATOM 552 C CA . TYR A 1 70 ? -16.793 -0.156 -0.673 1.00 81.00 70 TYR A CA 1
ATOM 553 C C . TYR A 1 70 ? -17.788 0.314 0.387 1.00 81.00 70 TYR A C 1
ATOM 555 O O . TYR A 1 70 ? -17.515 0.198 1.577 1.00 81.00 70 TYR A O 1
ATOM 563 N N . ASP A 1 71 ? -18.904 0.906 -0.043 1.00 81.69 71 ASP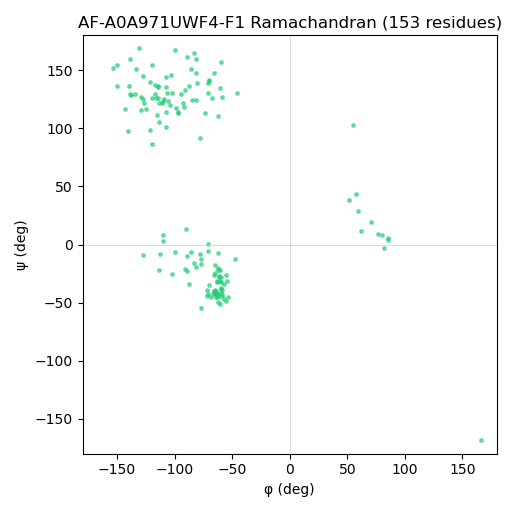 A N 1
ATOM 564 C CA . ASP A 1 71 ? -19.931 1.471 0.850 1.00 81.69 71 ASP A CA 1
ATOM 565 C C . ASP A 1 71 ? -19.373 2.442 1.920 1.00 81.69 71 ASP A C 1
ATOM 567 O O . ASP A 1 71 ? -19.774 2.453 3.079 1.00 81.69 71 ASP A O 1
ATOM 571 N N . GLY A 1 72 ? -18.379 3.253 1.534 1.00 80.69 72 GLY A N 1
ATOM 572 C CA . GLY A 1 72 ? -17.748 4.238 2.422 1.00 80.69 72 GLY A CA 1
ATOM 573 C C . GLY A 1 72 ? -16.761 3.664 3.447 1.00 80.69 72 GLY A C 1
ATOM 574 O O . GLY A 1 72 ? -16.303 4.403 4.321 1.00 80.69 72 GLY A O 1
ATOM 575 N N . ILE A 1 73 ? -16.410 2.382 3.331 1.00 85.75 73 ILE A N 1
ATOM 576 C CA . ILE A 1 73 ? -15.466 1.669 4.198 1.00 85.75 73 ILE A CA 1
ATOM 577 C C . ILE A 1 73 ? -14.239 1.268 3.382 1.00 85.75 73 ILE A C 1
ATOM 579 O O . ILE A 1 73 ? -14.381 0.765 2.269 1.00 85.75 73 ILE A O 1
ATOM 583 N N . VAL A 1 74 ? -13.032 1.446 3.925 1.00 88.31 74 VAL A N 1
ATOM 584 C CA . VAL A 1 74 ? -11.797 0.954 3.294 1.00 88.31 74 VAL A CA 1
ATOM 585 C C . VAL A 1 74 ? -11.842 -0.571 3.193 1.00 88.31 74 VAL A C 1
ATOM 587 O O . VAL A 1 74 ? -11.748 -1.280 4.195 1.00 88.31 74 VAL A O 1
ATOM 590 N N . SER A 1 75 ? -11.962 -1.062 1.962 1.00 89.12 75 SER A N 1
ATOM 591 C CA . SER A 1 75 ? -12.024 -2.485 1.630 1.00 89.12 75 SER A CA 1
ATOM 592 C C . SER A 1 75 ? -10.703 -3.017 1.096 1.00 89.12 75 SER A C 1
ATOM 594 O O . SER A 1 75 ? -10.433 -4.209 1.209 1.00 89.12 75 SER A O 1
ATOM 596 N N . SER A 1 76 ? -9.881 -2.144 0.517 1.00 92.31 76 SER A N 1
ATOM 597 C CA . SER A 1 76 ? -8.575 -2.514 -0.010 1.00 92.31 76 SER A CA 1
ATOM 598 C C . SER A 1 76 ? -7.615 -1.329 0.000 1.00 92.31 76 SER A C 1
ATOM 600 O O . SER A 1 76 ? -8.028 -0.168 -0.084 1.00 92.31 76 SER A O 1
ATOM 602 N N . VAL A 1 77 ? -6.324 -1.620 0.115 1.00 93.06 77 VAL A N 1
ATOM 603 C CA . VAL A 1 77 ? -5.245 -0.642 0.017 1.00 93.06 77 VAL A CA 1
ATOM 604 C C . VAL A 1 77 ? -4.233 -1.116 -1.008 1.00 93.06 77 VAL A C 1
ATOM 606 O O . VAL A 1 77 ? -3.681 -2.202 -0.850 1.00 93.06 77 VAL A O 1
ATOM 609 N N . SER A 1 78 ? -3.928 -0.291 -2.011 1.00 93.06 78 SER A N 1
ATOM 610 C CA . SER A 1 78 ? -2.794 -0.545 -2.905 1.00 93.06 78 SER A CA 1
ATOM 611 C C . SER A 1 78 ? -1.603 0.351 -2.569 1.00 93.06 78 SER A C 1
ATOM 613 O O . SER A 1 78 ? -1.761 1.475 -2.088 1.00 93.06 78 SER A O 1
ATOM 615 N N . MET A 1 79 ? -0.389 -0.167 -2.741 1.00 93.00 79 MET A N 1
ATOM 616 C CA . MET A 1 79 ? 0.857 0.535 -2.446 1.00 93.00 79 MET A CA 1
ATOM 617 C C . MET A 1 79 ? 1.900 0.274 -3.526 1.00 93.00 79 MET A C 1
ATOM 619 O O . MET A 1 79 ? 2.256 -0.874 -3.799 1.00 93.00 79 MET A O 1
ATOM 623 N N . THR A 1 80 ? 2.492 1.351 -4.035 1.00 92.94 80 THR A N 1
ATOM 624 C CA . THR A 1 80 ? 3.528 1.294 -5.072 1.00 92.94 80 THR A CA 1
ATOM 625 C C . THR A 1 80 ? 4.633 2.303 -4.782 1.00 92.94 80 THR A C 1
ATOM 627 O O . THR A 1 80 ? 4.362 3.445 -4.401 1.00 92.94 80 THR A O 1
ATOM 630 N N . LEU A 1 81 ? 5.896 1.898 -4.932 1.00 92.25 81 LEU A N 1
ATOM 631 C CA . LEU A 1 81 ? 7.020 2.830 -4.834 1.00 92.25 81 LEU A CA 1
ATOM 632 C C . LEU A 1 81 ? 7.045 3.771 -6.040 1.00 92.25 81 LEU A C 1
ATOM 634 O O . LEU A 1 81 ? 6.803 3.365 -7.174 1.00 92.25 81 LEU A O 1
ATOM 638 N N . GLY A 1 82 ? 7.375 5.037 -5.798 1.00 89.56 82 GLY A N 1
ATOM 639 C CA . GLY A 1 82 ? 7.392 6.079 -6.819 1.00 89.56 82 GLY A CA 1
ATOM 640 C C . GLY A 1 82 ? 8.367 5.825 -7.957 1.00 89.56 82 GLY A C 1
ATOM 641 O O . GLY A 1 82 ? 8.095 6.221 -9.084 1.00 89.56 82 GLY A O 1
ATOM 642 N N . ASP A 1 83 ? 9.430 5.075 -7.682 1.00 90.75 83 ASP A N 1
ATOM 643 C CA . ASP A 1 83 ? 10.402 4.605 -8.663 1.00 90.75 83 ASP A CA 1
ATOM 644 C C . ASP A 1 83 ? 9.736 3.842 -9.827 1.00 90.75 83 ASP A C 1
ATOM 646 O O . ASP A 1 83 ? 10.219 3.899 -10.957 1.00 90.75 83 ASP A O 1
ATOM 650 N N . TYR A 1 84 ? 8.613 3.155 -9.574 1.00 90.94 84 TYR A N 1
ATOM 651 C CA . TYR A 1 84 ? 7.835 2.497 -10.622 1.00 90.94 84 TYR A CA 1
ATOM 652 C C . TYR A 1 84 ? 7.097 3.490 -11.523 1.00 90.94 84 TYR A C 1
ATOM 654 O O . TYR A 1 84 ? 7.133 3.333 -12.740 1.00 90.9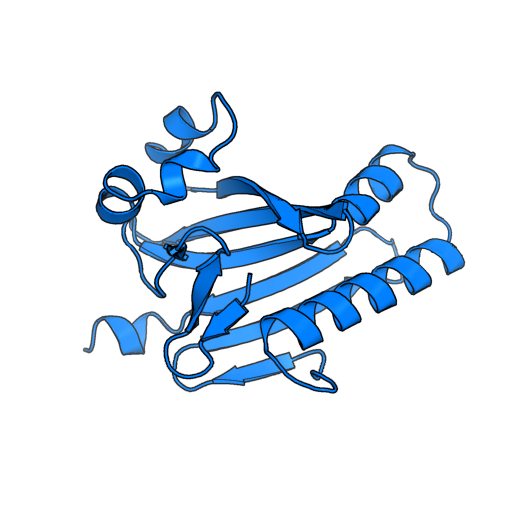4 84 TYR A O 1
ATOM 662 N N . TYR A 1 85 ? 6.480 4.530 -10.958 1.00 89.00 85 TYR A N 1
ATOM 663 C CA . TYR A 1 85 ? 5.825 5.569 -11.758 1.00 89.00 85 TYR A CA 1
ATOM 664 C C . TYR A 1 85 ? 6.842 6.341 -12.596 1.00 89.00 85 TYR A C 1
ATOM 666 O O . TYR A 1 85 ? 6.620 6.532 -13.785 1.00 89.00 85 TYR A O 1
ATOM 674 N N . ASP A 1 86 ? 8.004 6.674 -12.026 1.00 88.50 86 ASP A N 1
ATOM 675 C CA . ASP A 1 86 ? 9.096 7.293 -12.780 1.00 88.50 86 ASP A CA 1
ATOM 676 C C . ASP A 1 86 ? 9.560 6.392 -13.941 1.00 88.50 86 ASP A C 1
ATOM 678 O O . ASP A 1 86 ? 9.913 6.884 -15.010 1.00 88.50 86 ASP A O 1
ATOM 682 N N . PHE A 1 87 ? 9.584 5.068 -13.755 1.00 89.94 87 PHE A N 1
ATOM 683 C CA . PHE A 1 87 ? 9.886 4.111 -14.823 1.00 89.94 87 PHE A CA 1
ATOM 684 C C . PHE A 1 87 ? 8.783 4.047 -15.886 1.00 89.94 87 PHE A C 1
ATOM 686 O O . PHE A 1 87 ? 9.089 4.078 -17.078 1.00 89.94 87 PHE A O 1
ATOM 693 N N . TYR A 1 88 ? 7.521 3.996 -15.464 1.00 88.56 88 TYR A N 1
ATOM 694 C CA . TYR A 1 88 ? 6.366 3.941 -16.353 1.00 88.56 88 TYR A CA 1
ATOM 695 C C . TYR A 1 88 ? 6.253 5.215 -17.209 1.00 88.56 88 TYR A C 1
ATOM 697 O O . TYR A 1 88 ? 6.142 5.137 -18.433 1.00 88.56 88 TYR A O 1
ATOM 705 N N . ASP A 1 89 ? 6.412 6.391 -16.597 1.00 89.06 89 ASP A N 1
ATOM 706 C CA . ASP A 1 89 ? 6.325 7.700 -17.256 1.00 89.06 89 ASP A CA 1
ATOM 707 C C . ASP A 1 89 ? 7.450 7.942 -18.274 1.00 89.06 89 ASP A C 1
ATOM 709 O O . ASP A 1 89 ? 7.266 8.679 -19.247 1.00 89.06 89 ASP A O 1
ATOM 713 N N . LYS A 1 90 ? 8.616 7.294 -18.113 1.00 89.38 90 LYS A N 1
ATOM 714 C CA . LYS A 1 90 ? 9.678 7.313 -19.140 1.00 89.38 90 LYS A CA 1
ATOM 715 C C . LYS A 1 90 ? 9.220 6.681 -20.460 1.00 89.38 90 LYS A C 1
ATOM 717 O O . LYS A 1 90 ? 9.875 6.910 -21.479 1.00 89.38 90 LYS A O 1
ATOM 722 N N . GLY A 1 91 ? 8.189 5.828 -20.447 1.00 83.94 91 GLY A N 1
ATOM 723 C CA . GLY A 1 91 ? 7.639 5.147 -21.625 1.00 83.94 91 GLY A CA 1
ATOM 724 C C . GLY A 1 91 ? 8.612 4.202 -22.343 1.00 83.94 91 GLY A C 1
ATOM 725 O O . GLY A 1 91 ? 8.352 3.781 -23.469 1.00 83.94 91 GLY A O 1
ATOM 726 N N . SER A 1 92 ? 9.759 3.893 -21.729 1.00 85.69 92 SER A N 1
ATOM 727 C CA . SER A 1 92 ? 10.801 3.025 -22.285 1.00 85.69 92 SER A CA 1
ATOM 728 C C . SER A 1 92 ? 11.045 1.847 -21.350 1.00 85.69 92 SER A C 1
ATOM 730 O O . SER A 1 92 ? 11.751 1.940 -20.349 1.00 85.69 92 SER A O 1
ATOM 732 N N . PHE A 1 93 ? 10.436 0.717 -21.695 1.00 86.19 93 PHE A N 1
ATOM 733 C CA . PHE A 1 93 ? 10.390 -0.457 -20.836 1.00 86.19 93 PHE A CA 1
ATOM 734 C C . PHE A 1 93 ? 11.639 -1.331 -20.996 1.00 86.19 93 PHE A C 1
ATOM 736 O O . PHE A 1 93 ? 11.982 -1.777 -22.092 1.00 86.19 93 PHE A O 1
ATOM 743 N N . ASN A 1 94 ? 12.320 -1.593 -19.878 1.00 90.25 94 ASN A N 1
ATOM 744 C CA . ASN A 1 94 ? 13.486 -2.467 -19.797 1.00 90.25 94 ASN A CA 1
ATOM 745 C C . ASN A 1 94 ? 13.276 -3.532 -18.714 1.00 90.25 94 ASN A C 1
ATOM 747 O O . ASN A 1 94 ? 13.142 -3.214 -17.532 1.00 90.25 94 ASN A O 1
ATOM 751 N N . ALA A 1 95 ? 13.349 -4.806 -19.106 1.00 91.94 95 ALA A N 1
ATOM 752 C CA . ALA A 1 95 ? 13.130 -5.937 -18.209 1.00 91.94 95 ALA A CA 1
ATOM 753 C C . ALA A 1 95 ? 14.119 -5.988 -17.032 1.00 91.94 95 ALA A C 1
ATOM 755 O O . ALA A 1 95 ? 13.769 -6.484 -15.962 1.00 91.94 95 ALA A O 1
ATOM 756 N N . GLU A 1 96 ? 15.359 -5.517 -17.202 1.00 93.44 96 GLU A N 1
ATOM 757 C CA . GLU A 1 96 ? 16.333 -5.507 -16.104 1.00 93.44 96 GLU A CA 1
ATOM 758 C C . GLU A 1 96 ? 15.985 -4.454 -15.045 1.00 93.44 96 GLU A C 1
ATOM 760 O O . GLU A 1 96 ? 16.017 -4.749 -13.851 1.00 93.44 96 GLU A O 1
ATOM 765 N N . GLU A 1 97 ? 15.617 -3.244 -15.472 1.00 93.06 97 GLU A N 1
ATOM 766 C CA . GLU A 1 97 ? 15.180 -2.170 -14.573 1.00 93.06 97 GLU A CA 1
ATOM 767 C C . GLU A 1 97 ? 13.888 -2.566 -13.856 1.00 93.06 97 GLU A C 1
ATOM 769 O O . GLU A 1 97 ? 13.830 -2.500 -12.630 1.00 93.06 97 GLU A O 1
ATOM 774 N N . TYR A 1 98 ? 12.917 -3.119 -14.587 1.00 94.75 98 TYR A N 1
ATOM 775 C CA . TYR A 1 98 ? 11.675 -3.618 -14.005 1.00 94.75 98 TYR A CA 1
ATOM 776 C C . TYR A 1 98 ? 11.924 -4.715 -12.955 1.00 94.75 98 TYR A C 1
ATOM 778 O O . TYR A 1 98 ? 11.400 -4.648 -11.848 1.00 94.75 98 TYR A O 1
ATOM 786 N N . LYS A 1 99 ? 12.817 -5.681 -13.218 1.00 95.25 99 LYS A N 1
ATOM 787 C CA . LYS A 1 99 ? 13.213 -6.686 -12.210 1.00 95.25 99 LYS A CA 1
ATOM 788 C C . LYS A 1 99 ? 13.830 -6.064 -10.957 1.00 95.25 99 LYS A C 1
ATOM 790 O O . LYS A 1 99 ? 13.577 -6.557 -9.861 1.00 95.25 99 LYS A O 1
ATOM 795 N N . ARG A 1 100 ? 14.633 -5.003 -11.095 1.00 94.38 100 ARG A N 1
ATOM 796 C CA . ARG A 1 100 ? 15.197 -4.282 -9.941 1.00 94.38 100 ARG A CA 1
ATOM 797 C C . ARG A 1 100 ? 14.099 -3.593 -9.130 1.00 94.38 100 ARG A C 1
ATOM 799 O O . ARG A 1 100 ? 14.146 -3.663 -7.905 1.00 94.38 100 ARG A O 1
ATOM 806 N N . LEU A 1 101 ? 13.108 -3.000 -9.795 1.00 94.69 101 LEU A N 1
ATOM 807 C CA . LEU A 1 101 ? 11.942 -2.398 -9.141 1.00 94.69 101 LEU A CA 1
ATOM 808 C C . LEU A 1 101 ? 11.109 -3.442 -8.393 1.00 94.69 101 LEU A C 1
ATOM 810 O O . LEU A 1 101 ? 10.747 -3.211 -7.245 1.00 94.69 101 LEU A O 1
ATOM 814 N N . VAL A 1 102 ? 10.889 -4.623 -8.982 1.00 95.25 102 VAL A N 1
ATOM 815 C CA . VAL A 1 102 ? 10.223 -5.746 -8.300 1.00 95.25 102 VAL A CA 1
ATOM 816 C C . VAL A 1 102 ? 10.962 -6.121 -7.013 1.00 95.25 102 VAL A C 1
ATOM 818 O O . VAL A 1 102 ? 10.338 -6.264 -5.964 1.00 95.25 102 VAL A O 1
ATOM 821 N N . THR A 1 103 ? 12.291 -6.252 -7.058 1.00 94.12 103 THR A N 1
ATOM 822 C CA . THR A 1 103 ? 13.088 -6.538 -5.854 1.00 94.12 103 THR A CA 1
ATOM 823 C C . THR A 1 103 ? 12.949 -5.430 -4.812 1.00 94.12 103 THR A C 1
ATOM 825 O O . THR A 1 103 ? 12.723 -5.721 -3.642 1.00 94.12 103 THR A O 1
ATOM 828 N N . LEU A 1 104 ? 13.018 -4.164 -5.231 1.00 92.94 104 LEU A N 1
ATOM 829 C CA . LEU A 1 104 ? 12.857 -3.022 -4.333 1.00 92.94 104 LEU A CA 1
ATOM 830 C C . LEU A 1 104 ? 11.471 -3.011 -3.658 1.00 92.94 104 LEU A C 1
ATOM 832 O O . LEU A 1 104 ? 11.374 -2.767 -2.455 1.00 92.94 104 LEU A O 1
ATOM 836 N N . GLN A 1 105 ? 10.413 -3.328 -4.409 1.00 93.44 105 GLN A N 1
ATOM 837 C CA . GLN A 1 105 ? 9.041 -3.426 -3.909 1.00 93.44 105 GLN A CA 1
ATOM 838 C C . GLN A 1 105 ? 8.882 -4.588 -2.910 1.00 93.44 105 GLN A C 1
ATOM 840 O O . GLN A 1 105 ? 8.267 -4.404 -1.858 1.00 93.44 105 GLN A O 1
ATOM 845 N N . ARG A 1 106 ? 9.497 -5.755 -3.169 1.00 94.25 106 ARG A N 1
ATOM 846 C CA . ARG A 1 106 ? 9.527 -6.893 -2.223 1.00 94.25 106 ARG A CA 1
ATOM 847 C C . ARG A 1 106 ? 10.279 -6.570 -0.937 1.00 94.25 106 ARG A C 1
ATOM 849 O O . ARG A 1 106 ? 9.822 -6.921 0.154 1.00 94.25 106 ARG A O 1
ATOM 856 N N . ASP A 1 107 ? 11.417 -5.891 -1.048 1.00 92.69 107 ASP A N 1
ATOM 857 C CA . ASP A 1 107 ? 12.202 -5.460 0.111 1.00 92.69 107 ASP A CA 1
ATOM 858 C C . ASP A 1 107 ? 11.410 -4.458 0.955 1.00 92.69 107 ASP A C 1
ATOM 860 O O . ASP A 1 107 ? 11.436 -4.502 2.187 1.00 92.69 107 ASP A O 1
ATOM 864 N N . PHE A 1 108 ? 10.683 -3.555 0.297 1.00 92.81 108 PHE A N 1
ATOM 865 C CA . PHE A 1 108 ? 9.766 -2.641 0.959 1.00 92.81 108 PHE A CA 1
ATOM 866 C C . PHE A 1 108 ? 8.636 -3.388 1.678 1.00 92.81 108 PHE A C 1
ATOM 868 O O . PHE A 1 108 ? 8.441 -3.144 2.870 1.00 92.81 108 PHE A O 1
ATOM 875 N N . LEU A 1 109 ? 7.961 -4.333 1.008 1.00 94.06 109 LEU A N 1
ATOM 876 C CA . LEU A 1 109 ? 6.909 -5.165 1.604 1.00 94.06 109 LEU A CA 1
ATOM 877 C C . LEU A 1 109 ? 7.408 -5.906 2.853 1.00 94.06 109 LEU A C 1
ATOM 879 O O . LEU A 1 109 ? 6.791 -5.841 3.917 1.00 94.06 109 LEU A O 1
ATOM 883 N N . SER A 1 110 ? 8.569 -6.550 2.746 1.00 93.75 110 SER A N 1
ATOM 884 C CA . SER A 1 110 ? 9.192 -7.285 3.851 1.00 93.75 110 SER A CA 1
ATOM 885 C C . SER A 1 110 ? 9.458 -6.375 5.053 1.00 93.75 110 SER A C 1
ATOM 887 O O . SER A 1 110 ? 9.133 -6.718 6.189 1.00 93.75 110 SER A O 1
ATOM 889 N N . LYS A 1 111 ? 9.950 -5.154 4.816 1.00 92.12 111 LYS A N 1
ATOM 890 C CA . LYS A 1 111 ? 10.189 -4.175 5.886 1.00 92.12 111 LYS A CA 1
ATOM 891 C C . LYS A 1 111 ? 8.904 -3.679 6.544 1.00 92.12 111 LYS A C 1
ATOM 893 O O . LYS A 1 111 ? 8.879 -3.570 7.768 1.00 92.12 111 LYS A O 1
ATOM 898 N N . VAL A 1 112 ? 7.850 -3.378 5.780 1.00 92.69 112 VAL A N 1
ATOM 899 C CA . VAL A 1 112 ? 6.589 -2.887 6.371 1.00 92.69 112 VAL A CA 1
ATOM 900 C C . VAL A 1 112 ? 5.869 -3.989 7.151 1.00 92.69 112 VAL A C 1
ATOM 902 O O . VAL A 1 112 ? 5.333 -3.714 8.224 1.00 92.69 112 VAL A O 1
ATOM 905 N N . LEU A 1 113 ? 5.942 -5.245 6.698 1.00 93.69 113 LEU A N 1
ATOM 906 C CA . LEU A 1 113 ? 5.420 -6.406 7.435 1.00 93.69 113 LEU A CA 1
ATOM 907 C C . LEU A 1 113 ? 6.324 -6.880 8.577 1.00 93.69 113 LEU A C 1
ATOM 909 O O . LEU A 1 113 ? 5.909 -7.710 9.387 1.00 93.69 113 LEU A O 1
ATOM 913 N N . GLN A 1 114 ? 7.529 -6.316 8.679 1.00 93.75 114 GLN A N 1
ATOM 914 C CA . GLN A 1 114 ? 8.544 -6.693 9.660 1.00 93.75 114 GLN A CA 1
ATOM 915 C C . GLN A 1 114 ? 8.918 -8.182 9.552 1.00 93.75 114 GLN A C 1
ATOM 917 O O . GLN A 1 114 ? 9.046 -8.884 10.555 1.00 93.75 114 GLN A O 1
ATOM 922 N N . GLU A 1 115 ? 9.086 -8.654 8.319 1.00 92.25 115 GLU A N 1
ATOM 923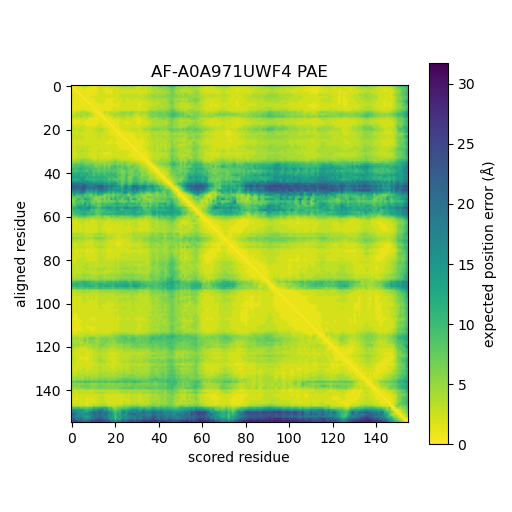 C CA . GLU A 1 115 ? 9.466 -10.020 7.970 1.00 92.25 115 GLU A CA 1
ATOM 924 C C . GLU A 1 115 ? 10.780 -10.028 7.186 1.00 92.25 115 GLU A C 1
ATOM 926 O O . GLU A 1 115 ? 11.141 -9.057 6.522 1.00 92.25 115 GLU A O 1
ATOM 931 N N . TYR A 1 116 ? 11.512 -11.140 7.256 1.00 88.69 116 TYR A N 1
ATOM 932 C CA . TYR A 1 116 ? 12.742 -11.300 6.474 1.00 88.69 116 TYR A CA 1
ATOM 933 C C . TYR A 1 116 ? 12.453 -11.504 4.980 1.00 88.69 116 TYR A C 1
ATOM 935 O O . TYR A 1 116 ? 13.175 -10.987 4.133 1.00 88.69 116 TYR A O 1
ATOM 943 N N . ALA A 1 117 ? 11.407 -12.267 4.671 1.00 88.25 117 ALA A N 1
ATOM 944 C CA . ALA A 1 117 ? 10.941 -12.519 3.319 1.00 88.25 117 ALA A CA 1
ATOM 945 C C . ALA A 1 117 ? 9.431 -12.758 3.353 1.00 88.25 117 ALA A C 1
ATOM 947 O O . ALA A 1 117 ? 8.941 -13.489 4.215 1.00 88.25 117 ALA A O 1
ATOM 948 N N . VAL A 1 118 ? 8.717 -12.158 2.406 1.00 87.12 118 VAL A N 1
ATOM 949 C CA . VAL A 1 118 ? 7.262 -12.272 2.275 1.00 87.12 118 VAL A CA 1
ATOM 950 C C . VAL A 1 118 ? 6.960 -12.956 0.940 1.00 87.12 118 VAL A C 1
ATOM 952 O O . VAL A 1 118 ? 7.487 -12.509 -0.083 1.00 87.12 118 VAL A O 1
ATOM 955 N N . PRO A 1 119 ? 6.187 -14.056 0.923 1.00 89.75 119 PRO A N 1
ATOM 956 C CA . PRO A 1 119 ? 5.698 -14.644 -0.320 1.00 89.75 119 PRO A CA 1
ATOM 957 C C . PRO A 1 119 ? 4.847 -13.647 -1.114 1.00 89.75 119 PRO A C 1
ATOM 959 O O . PRO A 1 119 ? 4.259 -12.738 -0.534 1.00 89.75 119 PRO A O 1
ATOM 962 N N . ASP A 1 120 ? 4.730 -13.848 -2.428 1.00 87.44 120 ASP A N 1
ATOM 963 C CA . ASP A 1 120 ? 3.923 -12.957 -3.276 1.00 87.44 120 ASP A CA 1
ATOM 964 C C . ASP A 1 120 ? 2.441 -12.928 -2.855 1.00 87.44 120 ASP A C 1
ATOM 966 O O . ASP A 1 120 ? 1.769 -11.939 -3.111 1.00 87.44 120 ASP A O 1
ATOM 970 N N . GLU A 1 121 ? 1.954 -13.956 -2.152 1.00 93.31 121 GLU A N 1
ATOM 971 C CA . GLU A 1 121 ? 0.633 -13.991 -1.520 1.00 93.31 121 GLU A CA 1
ATOM 972 C C . GLU A 1 121 ? 0.757 -14.413 -0.050 1.00 93.31 121 GLU A C 1
ATOM 974 O O . GLU A 1 121 ? 1.361 -15.438 0.275 1.00 93.31 121 GLU A O 1
ATOM 979 N N . THR A 1 122 ? 0.188 -13.620 0.857 1.00 93.62 122 THR A N 1
ATOM 980 C CA . THR A 1 122 ? 0.192 -13.868 2.305 1.00 93.62 122 THR A CA 1
ATOM 981 C C . THR A 1 122 ? -1.200 -13.631 2.883 1.00 93.62 122 THR A C 1
ATOM 983 O O . THR A 1 122 ? -1.788 -12.576 2.671 1.00 93.62 122 THR A O 1
ATOM 986 N N . HIS A 1 123 ? -1.720 -14.588 3.653 1.00 94.38 123 HIS A N 1
ATOM 987 C CA . HIS A 1 123 ? -3.049 -14.498 4.267 1.00 94.38 123 HIS A CA 1
ATOM 988 C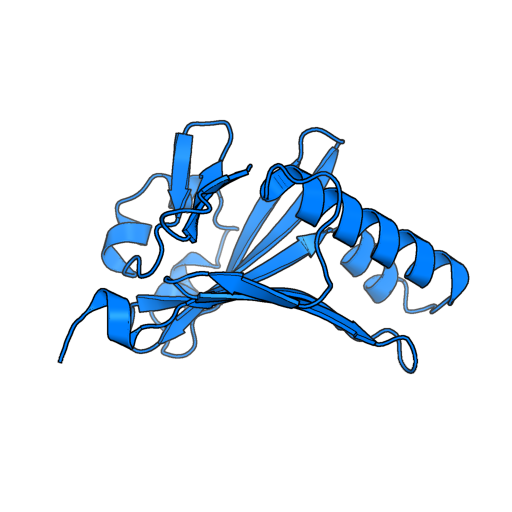 C . HIS A 1 123 ? -2.969 -14.261 5.777 1.00 94.38 123 HIS A C 1
ATOM 990 O O . HIS A 1 123 ? -2.110 -14.822 6.461 1.00 94.38 123 HIS A O 1
ATOM 996 N N . TYR A 1 124 ? -3.916 -13.479 6.282 1.00 92.38 124 TYR A N 1
ATOM 997 C CA . TYR A 1 124 ? -4.156 -13.201 7.693 1.00 92.38 124 TYR A CA 1
ATOM 998 C C . TYR A 1 124 ? -5.645 -13.385 8.010 1.00 92.38 124 TYR A C 1
ATOM 1000 O O . TYR A 1 124 ? -6.477 -13.476 7.109 1.00 92.38 124 TYR A O 1
ATOM 1008 N N . ASP A 1 125 ? -5.997 -13.395 9.294 1.00 91.81 125 ASP A N 1
ATOM 1009 C CA . ASP A 1 125 ? -7.402 -13.503 9.711 1.00 91.81 125 ASP A CA 1
ATOM 1010 C C . ASP A 1 125 ? -8.237 -12.303 9.231 1.00 91.81 125 ASP A C 1
ATOM 1012 O O . ASP A 1 125 ? -9.414 -12.441 8.930 1.00 91.81 125 ASP A O 1
ATOM 1016 N N . TRP A 1 126 ? -7.636 -11.117 9.126 1.00 91.94 126 TRP A N 1
ATOM 1017 C CA . TRP A 1 126 ? -8.322 -9.881 8.735 1.00 91.94 126 TRP A CA 1
ATOM 1018 C C . TRP A 1 126 ? -8.333 -9.624 7.218 1.00 91.94 126 TRP A C 1
ATOM 1020 O O . TRP A 1 126 ? -9.005 -8.698 6.761 1.00 91.94 126 TRP A O 1
ATOM 1030 N N . GLY A 1 127 ? -7.585 -10.393 6.423 1.00 94.12 127 GLY A N 1
ATOM 1031 C CA . GLY A 1 127 ? -7.436 -10.118 4.996 1.00 94.12 127 GLY A CA 1
ATOM 1032 C C . GLY A 1 127 ? -6.297 -10.874 4.327 1.00 94.12 127 GLY A C 1
ATOM 1033 O O . GLY A 1 127 ? -5.697 -11.787 4.895 1.00 94.12 127 GLY A O 1
ATOM 1034 N N . HIS A 1 128 ? -5.972 -10.478 3.104 1.00 94.69 128 HIS A N 1
ATOM 1035 C CA . HIS A 1 128 ? -4.822 -11.011 2.385 1.00 94.69 128 HIS A CA 1
ATOM 1036 C C . HIS A 1 128 ? -4.001 -9.900 1.744 1.00 94.69 128 HIS A C 1
ATOM 1038 O O . HIS A 1 128 ? -4.510 -8.837 1.400 1.00 94.69 128 HIS A O 1
ATOM 1044 N N . ILE A 1 129 ? -2.707 -10.160 1.610 1.00 96.00 129 ILE A N 1
ATOM 1045 C CA . ILE A 1 129 ? -1.748 -9.279 0.965 1.00 96.00 129 ILE A CA 1
ATOM 1046 C C . ILE A 1 129 ? -1.203 -10.006 -0.253 1.00 96.00 129 ILE A C 1
ATOM 1048 O O . ILE A 1 129 ? -0.742 -11.141 -0.136 1.00 96.00 129 ILE A O 1
ATOM 1052 N N . GLN A 1 130 ? -1.221 -9.340 -1.399 1.00 95.62 130 GLN A N 1
ATOM 1053 C CA . GLN A 1 130 ? -0.651 -9.841 -2.641 1.00 95.62 130 GLN A CA 1
ATOM 1054 C C . GLN A 1 130 ? 0.306 -8.818 -3.247 1.00 95.62 130 GLN A C 1
ATOM 1056 O O . GLN A 1 130 ? 0.077 -7.613 -3.170 1.00 95.62 130 GLN A O 1
ATOM 1061 N N . MET A 1 131 ? 1.371 -9.292 -3.878 1.00 95.25 131 MET A N 1
ATOM 1062 C CA . MET A 1 131 ? 2.232 -8.480 -4.721 1.00 95.25 131 MET A CA 1
ATOM 1063 C C . MET A 1 131 ? 1.997 -8.854 -6.181 1.00 95.25 131 MET A C 1
ATOM 1065 O O . MET A 1 131 ? 2.317 -9.962 -6.610 1.00 95.25 131 MET A O 1
ATOM 1069 N N . ARG A 1 132 ? 1.460 -7.914 -6.956 1.00 94.44 132 ARG A N 1
ATOM 1070 C CA . ARG A 1 132 ? 1.215 -8.089 -8.385 1.00 94.44 132 ARG A CA 1
ATOM 1071 C C . ARG A 1 132 ? 2.410 -7.631 -9.198 1.00 94.44 132 ARG A C 1
ATOM 1073 O O . ARG A 1 132 ? 2.983 -6.569 -8.952 1.00 94.44 132 ARG A O 1
ATOM 1080 N N . VAL A 1 133 ? 2.793 -8.473 -10.150 1.00 93.75 133 VAL A N 1
ATOM 1081 C CA . VAL A 1 133 ? 3.951 -8.270 -11.017 1.00 93.75 133 VAL A CA 1
ATOM 1082 C C . VAL A 1 133 ? 3.616 -8.787 -12.410 1.00 93.75 133 VAL A C 1
ATOM 1084 O O . VAL A 1 133 ? 3.448 -9.995 -12.588 1.00 93.75 133 VAL A O 1
ATOM 1087 N N . ASP A 1 134 ? 3.596 -7.906 -13.409 1.00 91.12 134 ASP A N 1
ATOM 1088 C CA . ASP A 1 134 ? 3.486 -8.304 -14.815 1.00 91.12 134 ASP A CA 1
ATOM 1089 C C . ASP A 1 134 ? 4.806 -8.109 -15.570 1.00 91.12 134 ASP A C 1
ATOM 1091 O O . ASP A 1 134 ? 5.156 -7.021 -16.014 1.00 91.12 134 ASP A O 1
ATOM 1095 N N . TYR A 1 135 ? 5.542 -9.200 -15.781 1.00 88.00 135 TYR A N 1
ATOM 1096 C CA . TYR A 1 135 ? 6.784 -9.174 -16.559 1.00 88.00 135 TYR A CA 1
ATOM 1097 C C . TYR A 1 135 ? 6.594 -9.123 -18.080 1.00 88.00 135 TYR A C 1
ATOM 1099 O O . TYR A 1 135 ? 7.588 -8.944 -18.786 1.00 88.00 135 TYR A O 1
ATOM 1107 N N . ARG A 1 136 ? 5.382 -9.361 -18.596 1.00 87.12 136 ARG A N 1
ATOM 1108 C CA . ARG A 1 136 ? 5.128 -9.437 -20.044 1.00 87.12 136 ARG A CA 1
ATOM 1109 C C . ARG A 1 136 ? 5.100 -8.041 -20.636 1.00 87.12 136 ARG A C 1
ATOM 1111 O O . ARG A 1 136 ? 5.894 -7.747 -21.526 1.00 87.12 136 ARG A O 1
ATOM 1118 N N . ASP A 1 137 ? 4.243 -7.206 -20.060 1.00 86.19 137 ASP A N 1
ATOM 1119 C CA . ASP A 1 137 ? 3.960 -5.863 -20.558 1.00 86.19 137 ASP A CA 1
ATOM 1120 C C . ASP A 1 137 ? 4.468 -4.772 -19.598 1.00 86.19 137 ASP A C 1
ATOM 1122 O O . ASP A 1 137 ? 4.534 -3.606 -19.972 1.00 86.19 137 ASP A O 1
ATOM 1126 N N . MET A 1 138 ? 4.935 -5.150 -18.395 1.00 89.81 138 MET A N 1
ATOM 1127 C CA . MET A 1 138 ? 5.505 -4.232 -17.392 1.00 89.81 138 MET A CA 1
ATOM 1128 C C . MET A 1 138 ? 4.518 -3.143 -16.948 1.00 89.81 138 MET A C 1
ATOM 1130 O O . MET A 1 138 ? 4.934 -2.054 -16.561 1.00 89.81 138 MET A O 1
ATOM 1134 N N . GLU A 1 139 ? 3.219 -3.457 -17.005 1.00 86.69 139 GLU A N 1
ATOM 1135 C CA . GLU A 1 139 ? 2.116 -2.530 -16.725 1.00 86.69 139 GLU A CA 1
ATOM 1136 C C . GLU A 1 139 ? 1.659 -2.537 -15.260 1.00 86.69 139 GLU A C 1
ATOM 1138 O O . GLU A 1 139 ? 1.078 -1.553 -14.799 1.00 86.69 139 GLU A O 1
ATOM 1143 N N . GLU A 1 140 ? 1.951 -3.599 -14.503 1.00 88.62 140 GLU A N 1
ATOM 1144 C CA . GLU A 1 140 ? 1.476 -3.756 -13.123 1.00 88.62 140 GLU A CA 1
ATOM 1145 C C . GLU A 1 140 ? 2.634 -4.090 -12.178 1.00 88.62 140 GLU A C 1
ATOM 1147 O O . GLU A 1 140 ? 3.270 -5.136 -12.305 1.00 88.62 140 GLU A O 1
ATOM 1152 N N . LEU A 1 141 ? 2.926 -3.195 -11.231 1.00 93.88 141 LEU A N 1
ATOM 1153 C CA . LEU A 1 141 ? 3.804 -3.453 -10.090 1.00 93.88 141 LEU A CA 1
ATOM 1154 C C . LEU A 1 141 ? 3.213 -2.784 -8.849 1.00 93.88 141 LEU A C 1
ATOM 1156 O O . LEU A 1 141 ? 3.387 -1.585 -8.621 1.00 93.88 141 LEU A O 1
ATOM 1160 N N . GLU A 1 142 ? 2.511 -3.565 -8.040 1.00 94.06 142 GLU A N 1
ATOM 1161 C CA . GLU A 1 142 ? 1.813 -3.054 -6.862 1.00 94.06 142 GLU A CA 1
ATOM 1162 C C . GLU A 1 142 ? 1.715 -4.096 -5.752 1.00 94.06 142 GLU A C 1
ATOM 1164 O O . GLU A 1 142 ? 1.756 -5.303 -5.983 1.00 94.06 142 GLU A O 1
ATOM 1169 N N . ILE A 1 143 ? 1.599 -3.615 -4.519 1.00 95.31 143 ILE A N 1
ATOM 1170 C CA . ILE A 1 143 ? 1.196 -4.418 -3.367 1.00 95.31 143 ILE A CA 1
ATOM 1171 C C . ILE A 1 143 ? -0.266 -4.093 -3.103 1.00 95.31 143 ILE A C 1
ATOM 1173 O O . ILE A 1 143 ? -0.596 -2.919 -2.979 1.00 95.31 143 ILE A O 1
ATOM 1177 N N . ILE A 1 144 ? -1.113 -5.101 -2.952 1.00 95.56 144 ILE A N 1
ATOM 1178 C CA . ILE A 1 144 ? -2.511 -4.939 -2.562 1.00 95.56 144 ILE A CA 1
ATOM 1179 C C . ILE A 1 144 ? -2.737 -5.617 -1.221 1.00 95.56 144 ILE A C 1
ATOM 1181 O O . ILE A 1 144 ? -2.267 -6.727 -0.988 1.00 95.56 144 ILE A O 1
ATOM 1185 N N . ILE A 1 145 ? -3.476 -4.937 -0.357 1.00 95.56 145 ILE A N 1
ATOM 1186 C CA . ILE A 1 145 ? -4.007 -5.437 0.901 1.00 95.56 145 ILE A CA 1
ATOM 1187 C C . ILE A 1 145 ? -5.524 -5.432 0.760 1.00 95.56 145 ILE A C 1
ATOM 1189 O O . ILE A 1 145 ? -6.122 -4.364 0.722 1.00 95.56 145 ILE A O 1
ATOM 1193 N N . ASP A 1 146 ? -6.145 -6.600 0.709 1.00 94.50 146 ASP A N 1
ATOM 1194 C CA . ASP A 1 146 ? -7.597 -6.741 0.631 1.00 94.50 146 ASP A CA 1
ATOM 1195 C C . ASP A 1 146 ? -8.140 -7.202 1.988 1.00 94.50 146 ASP A C 1
ATOM 1197 O O . ASP A 1 146 ? -7.737 -8.244 2.516 1.00 94.50 146 ASP A O 1
ATOM 1201 N N . TYR A 1 147 ? -9.066 -6.430 2.555 1.00 92.88 147 TYR A N 1
ATOM 1202 C CA . TYR A 1 147 ? -9.666 -6.712 3.857 1.00 92.88 147 TYR A CA 1
ATOM 1203 C C . TYR A 1 147 ? -10.886 -7.627 3.719 1.00 92.88 147 TYR A C 1
ATOM 1205 O O . TYR A 1 147 ? -11.758 -7.412 2.873 1.00 92.88 147 TYR A O 1
ATOM 1213 N N . TYR A 1 148 ? -11.000 -8.626 4.596 1.00 89.81 148 TYR A N 1
ATOM 1214 C CA . TYR A 1 148 ? -12.204 -9.451 4.693 1.00 89.81 148 TYR A CA 1
ATOM 1215 C C . TYR A 1 148 ? -13.289 -8.685 5.456 1.00 89.81 148 TYR A C 1
ATOM 1217 O O . TYR A 1 148 ? -13.375 -8.739 6.683 1.00 89.81 148 TYR A O 1
ATOM 1225 N N . LEU A 1 149 ? -14.131 -7.955 4.721 1.00 74.44 149 LEU A N 1
ATOM 1226 C CA . LEU A 1 149 ? -15.176 -7.104 5.304 1.00 74.44 149 LEU A CA 1
ATOM 1227 C C . LEU A 1 149 ? -16.195 -7.880 6.159 1.00 74.44 149 LEU A C 1
ATOM 1229 O O . LEU A 1 149 ? -16.722 -7.333 7.126 1.00 74.44 149 LEU A O 1
ATOM 1233 N N . GLU A 1 150 ? -16.414 -9.165 5.866 1.00 68.25 150 GLU A N 1
ATOM 1234 C CA . GLU A 1 150 ? -17.287 -10.059 6.643 1.00 68.25 150 GLU A CA 1
ATOM 1235 C C . GLU A 1 150 ? -16.827 -10.212 8.108 1.00 68.25 150 GLU A C 1
ATOM 1237 O O . GLU A 1 150 ? -17.651 -10.348 9.010 1.00 68.25 150 GLU A O 1
ATOM 1242 N N . HIS A 1 151 ? -15.516 -10.147 8.377 1.00 55.66 151 HIS A N 1
ATOM 1243 C CA . HIS A 1 151 ? -14.956 -10.259 9.733 1.00 55.66 151 HIS A CA 1
ATOM 1244 C C . HIS A 1 151 ? -14.973 -8.944 10.520 1.00 55.66 151 HIS A C 1
ATOM 1246 O O . HIS A 1 151 ? -14.827 -8.962 11.741 1.00 55.66 151 HIS A O 1
ATOM 1252 N N . LEU A 1 152 ? -15.163 -7.811 9.844 1.00 55.50 152 LEU A N 1
ATOM 1253 C CA . LEU A 1 152 ? -15.175 -6.490 10.474 1.00 55.50 152 LEU A CA 1
ATOM 1254 C C . LEU A 1 152 ? -16.574 -6.082 10.951 1.00 55.50 152 LEU A C 1
ATOM 1256 O O . LEU A 1 152 ? -16.681 -5.270 11.870 1.00 55.50 152 LEU A O 1
ATOM 1260 N N . TYR A 1 153 ? -17.631 -6.671 10.379 1.00 56.25 153 TYR A N 1
ATOM 1261 C CA . TYR A 1 153 ? -19.010 -6.266 10.669 1.00 56.25 153 TYR A CA 1
ATOM 1262 C C . TYR A 1 153 ? -19.966 -7.376 11.095 1.00 56.25 153 TYR A C 1
ATOM 1264 O O . TYR A 1 153 ? -21.032 -7.017 11.578 1.00 56.25 153 TYR A O 1
ATOM 1272 N N . GLY A 1 154 ? -19.578 -8.656 11.016 1.00 46.81 154 GLY A N 1
ATOM 1273 C CA . GLY A 1 154 ? -20.316 -9.786 11.591 1.00 46.81 154 GLY A CA 1
ATOM 1274 C C . GLY A 1 154 ? -21.779 -9.885 11.147 1.00 46.81 154 GLY A C 1
ATOM 1275 O O . GLY A 1 154 ? -22.645 -9.196 11.683 1.00 46.81 154 GLY A O 1
ATOM 1276 N N . GLU A 1 155 ? -22.078 -10.804 10.231 1.00 40.84 155 GLU A N 1
ATOM 1277 C CA . GLU A 1 155 ? -23.421 -11.406 10.216 1.00 40.84 155 GLU A CA 1
ATOM 1278 C C . GLU A 1 155 ? -23.592 -12.388 11.386 1.00 40.84 155 GLU A C 1
ATOM 1280 O O . GLU A 1 155 ? -22.634 -13.142 11.685 1.00 40.84 155 GLU A O 1
#

Secondary structure (DSSP, 8-state):
-EE-TTT--EE-TTS-EE-TT-BHHHHHTSGGGGGB-TT-GGGGGSSS-EEEEEEE-TTS-EEEEEEEEETTEEEEEEEEEHHHHHHHHTT---HHHHHHHHHHHHHHHHHHHT-S---SEEEETTEEEEEEE-TTT---EEEEEEE-HHHHH--

pLDDT: mean 85.38, std 11.68, range [40.84, 96.0]

Nearest PDB structures (foldseek):
  5o14-assembly1_A  TM=4.787E-01  e=3.576E+00  Neisseria meningitidis MC58
  2y7s-assembly2_B  TM=4.398E-01  e=5.780E+00  Neisseria meningitidis MC58
  5nqp-assembly3_B  TM=4.560E-01  e=6.137E+00  Neisseria meningitidis
  7ozs-assembly1_C  TM=2.673E-01  e=6.517E+00  Thermochaetoides thermophila DSM 1495